Protein AF-A0A6V7H9H2-F1 (afdb_monomer)

Structure (mmCIF, N/CA/C/O backbone):
data_AF-A0A6V7H9H2-F1
#
_entry.id   AF-A0A6V7H9H2-F1
#
loop_
_atom_site.group_PDB
_atom_site.id
_atom_site.type_symbol
_atom_site.label_atom_id
_atom_site.label_alt_id
_atom_site.label_comp_id
_atom_site.label_asym_id
_atom_site.label_entity_id
_atom_site.label_seq_id
_atom_site.pdbx_PDB_ins_code
_atom_site.Cartn_x
_atom_site.Cartn_y
_atom_site.Cartn_z
_atom_site.occupancy
_atom_site.B_iso_or_equiv
_atom_site.auth_seq_id
_atom_site.auth_comp_id
_atom_site.auth_asym_id
_atom_site.auth_atom_id
_atom_site.pdbx_PDB_model_num
ATOM 1 N N . MET A 1 1 ? 30.007 5.116 -31.274 1.00 56.44 1 MET A N 1
ATOM 2 C CA . MET A 1 1 ? 29.836 5.098 -32.746 1.00 56.44 1 MET A CA 1
ATOM 3 C C . MET A 1 1 ? 28.915 3.972 -33.230 1.00 56.44 1 MET A C 1
ATOM 5 O O . MET A 1 1 ? 28.340 4.127 -34.290 1.00 56.44 1 MET A O 1
ATOM 9 N N . GLN A 1 2 ? 28.728 2.879 -32.470 1.00 61.34 2 GLN A N 1
ATOM 10 C CA . GLN A 1 2 ? 27.891 1.734 -32.870 1.00 61.34 2 GLN A CA 1
ATOM 11 C C . GLN A 1 2 ? 26.373 2.029 -32.942 1.00 61.34 2 GLN A C 1
ATOM 13 O O . GLN A 1 2 ? 25.718 1.448 -33.799 1.00 61.34 2 GLN A O 1
ATOM 18 N N . SER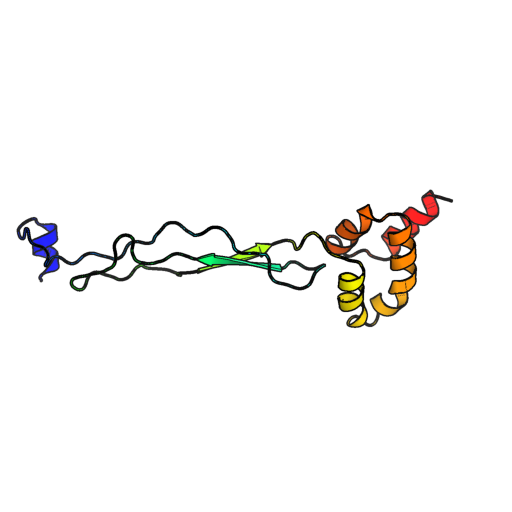 A 1 3 ? 25.823 2.921 -32.098 1.00 66.31 3 SER A N 1
ATOM 19 C CA . SER A 1 3 ? 24.371 3.205 -32.066 1.00 66.31 3 SER A CA 1
ATOM 20 C C . SER A 1 3 ? 23.871 3.888 -33.342 1.00 66.31 3 SER A C 1
ATOM 22 O O . SER A 1 3 ? 22.884 3.450 -33.913 1.00 66.31 3 SER A O 1
ATOM 24 N N . LEU A 1 4 ? 24.624 4.863 -33.869 1.00 70.75 4 LEU A N 1
ATOM 25 C CA . LEU A 1 4 ? 24.234 5.635 -35.053 1.00 70.75 4 LEU A CA 1
ATOM 26 C C . LEU A 1 4 ? 24.052 4.755 -36.305 1.00 70.75 4 LEU A C 1
ATOM 28 O O . LEU A 1 4 ? 23.182 5.016 -37.123 1.00 70.75 4 LEU A O 1
ATOM 32 N N . TYR A 1 5 ? 24.843 3.687 -36.455 1.00 78.31 5 TYR A N 1
ATOM 33 C CA . TYR A 1 5 ? 24.679 2.740 -37.567 1.00 78.31 5 TYR A CA 1
ATOM 34 C C . TYR A 1 5 ? 23.400 1.899 -37.448 1.00 78.31 5 TYR A C 1
ATOM 36 O O . TYR A 1 5 ? 22.837 1.516 -38.471 1.00 78.31 5 TYR A O 1
ATOM 44 N N . CYS A 1 6 ? 22.948 1.618 -36.223 1.00 78.12 6 CYS A N 1
ATOM 45 C CA . CYS A 1 6 ? 21.669 0.957 -35.971 1.00 78.12 6 CYS A CA 1
ATOM 46 C C . CYS A 1 6 ? 20.503 1.920 -36.235 1.00 78.12 6 CYS A C 1
ATOM 48 O O . CYS A 1 6 ? 19.567 1.549 -36.935 1.00 78.12 6 CYS A O 1
ATOM 50 N N . ASP A 1 7 ? 20.613 3.174 -35.785 1.00 80.56 7 ASP A N 1
ATOM 51 C CA . ASP A 1 7 ? 19.596 4.214 -36.008 1.00 80.56 7 ASP A CA 1
ATOM 52 C C . ASP A 1 7 ? 19.406 4.538 -37.501 1.00 80.56 7 ASP A C 1
ATOM 54 O O . ASP A 1 7 ? 18.300 4.816 -37.956 1.00 80.56 7 ASP A O 1
ATOM 58 N N . LEU A 1 8 ? 20.489 4.467 -38.284 1.00 82.31 8 LEU A N 1
ATOM 59 C CA . LEU A 1 8 ? 20.482 4.685 -39.733 1.00 82.31 8 LEU A CA 1
ATOM 60 C C . LEU A 1 8 ? 20.117 3.428 -40.548 1.00 82.31 8 LEU A C 1
ATOM 62 O O . LEU A 1 8 ? 20.163 3.474 -41.777 1.00 82.31 8 LEU A O 1
ATOM 66 N N . GLY A 1 9 ? 19.798 2.297 -39.904 1.00 75.00 9 GLY A N 1
ATOM 67 C CA . GLY A 1 9 ? 19.448 1.042 -40.590 1.00 75.00 9 GLY A CA 1
ATOM 68 C C . GLY A 1 9 ? 20.596 0.412 -41.391 1.00 75.00 9 GLY A C 1
ATOM 69 O O . GLY A 1 9 ? 20.376 -0.457 -42.233 1.00 75.00 9 GLY A O 1
ATOM 70 N N . LEU A 1 10 ? 21.836 0.841 -41.137 1.00 77.94 10 LEU A N 1
ATOM 71 C CA . LEU A 1 10 ? 23.040 0.376 -41.833 1.00 77.94 10 LEU A CA 1
ATOM 72 C C . LEU A 1 10 ? 23.576 -0.948 -41.257 1.00 77.94 10 LEU A C 1
ATOM 74 O O . LEU A 1 10 ? 24.500 -1.534 -41.820 1.00 77.94 10 LEU A O 1
ATOM 78 N N . LYS A 1 11 ? 23.005 -1.432 -40.144 1.00 74.31 11 LYS A N 1
ATOM 79 C CA . LYS A 1 11 ? 23.326 -2.715 -39.503 1.00 74.31 11 LYS A CA 1
ATOM 80 C C . LYS A 1 11 ? 22.033 -3.484 -39.188 1.00 74.31 11 LYS A C 1
ATOM 82 O O . LYS A 1 11 ? 21.197 -2.986 -38.446 1.00 74.31 11 LYS A O 1
ATOM 87 N N . HIS A 1 12 ? 21.894 -4.696 -39.732 1.00 64.69 12 HIS A N 1
ATOM 88 C CA . HIS A 1 12 ? 20.705 -5.565 -39.632 1.00 64.69 12 HIS A CA 1
ATOM 89 C C . HIS A 1 12 ? 21.016 -6.881 -38.886 1.00 64.69 12 HIS A C 1
ATOM 91 O O . HIS A 1 12 ? 20.810 -7.965 -39.421 1.00 64.69 12 HIS A O 1
ATOM 97 N N . ASP A 1 13 ? 21.571 -6.816 -37.673 1.00 66.38 13 ASP A N 1
ATOM 98 C CA . ASP A 1 13 ? 21.897 -8.027 -36.899 1.00 66.38 13 ASP A CA 1
ATOM 99 C C . ASP A 1 13 ? 21.650 -7.842 -35.390 1.00 66.38 13 ASP A C 1
ATOM 101 O O . ASP A 1 13 ? 21.576 -6.711 -34.902 1.00 66.38 13 ASP A O 1
ATOM 105 N N . ASN A 1 14 ? 21.610 -8.957 -34.650 1.00 65.81 14 ASN A N 1
ATOM 106 C CA . ASN A 1 14 ? 21.404 -9.126 -33.199 1.00 65.81 14 ASN A CA 1
ATOM 107 C C . ASN A 1 14 ? 22.427 -8.403 -32.291 1.00 65.81 14 ASN A C 1
ATOM 109 O O . ASN A 1 14 ? 22.519 -8.701 -31.105 1.00 65.81 14 ASN A O 1
ATOM 113 N N . SER A 1 15 ? 23.222 -7.474 -32.827 1.00 76.75 15 SER A N 1
ATOM 114 C CA . SER A 1 15 ? 24.280 -6.727 -32.135 1.00 76.75 15 SER A CA 1
ATOM 115 C C . SER A 1 15 ? 23.906 -5.263 -31.854 1.00 76.75 15 SER A C 1
ATOM 117 O O . SER A 1 15 ? 24.684 -4.556 -31.210 1.00 76.75 15 SER A O 1
ATOM 119 N N . CYS A 1 16 ? 22.761 -4.778 -32.343 1.00 86.56 16 CYS A N 1
ATOM 120 C CA . CYS A 1 16 ? 22.297 -3.429 -32.020 1.00 86.56 16 CYS A CA 1
ATOM 121 C C . CYS A 1 16 ? 21.858 -3.322 -30.549 1.00 86.56 16 CYS A C 1
ATOM 123 O O . CYS A 1 16 ? 21.287 -4.286 -30.027 1.00 86.56 16 CYS A O 1
ATOM 125 N N . PRO A 1 17 ? 22.138 -2.187 -29.873 1.00 89.94 17 PRO A N 1
ATOM 126 C CA . PRO A 1 17 ? 21.679 -1.950 -28.510 1.00 89.94 17 PRO A CA 1
ATOM 127 C C . PRO A 1 17 ? 20.154 -2.017 -28.459 1.00 89.94 17 PRO A C 1
ATOM 129 O O . PRO A 1 17 ? 19.475 -1.410 -29.286 1.00 89.94 17 PRO A O 1
ATOM 132 N N . ILE A 1 18 ? 19.631 -2.763 -27.490 1.00 92.00 18 ILE A N 1
ATOM 133 C CA . ILE A 1 18 ? 18.204 -2.783 -27.175 1.00 92.00 18 ILE A CA 1
ATOM 134 C C . ILE A 1 18 ? 18.066 -2.115 -25.823 1.00 92.00 18 ILE A C 1
ATOM 136 O O . ILE A 1 18 ? 18.552 -2.647 -24.824 1.00 92.00 18 ILE A O 1
ATOM 140 N N . ASP A 1 19 ? 17.431 -0.952 -25.804 1.00 94.75 19 ASP A N 1
ATOM 141 C CA . ASP A 1 19 ? 17.131 -0.254 -24.564 1.00 94.75 19 ASP A CA 1
ATOM 142 C C . ASP A 1 19 ? 16.034 -0.994 -23.795 1.00 94.75 19 ASP A C 1
ATOM 144 O O . ASP A 1 19 ? 15.081 -1.530 -24.365 1.00 94.75 19 ASP A O 1
ATOM 148 N N . GLY A 1 20 ? 16.186 -1.028 -22.477 1.00 96.94 20 GLY A N 1
ATOM 149 C CA . GLY A 1 20 ? 15.264 -1.688 -21.575 1.00 96.94 20 GLY A CA 1
ATOM 150 C C . GLY A 1 20 ? 13.911 -0.986 -21.541 1.00 96.94 20 GLY A C 1
ATOM 151 O O . GLY A 1 20 ? 13.824 0.232 -21.360 1.00 96.94 20 GLY A O 1
ATOM 152 N N . GLY A 1 21 ? 12.846 -1.775 -21.635 1.00 98.06 21 GLY A N 1
ATOM 153 C CA . GLY A 1 21 ? 11.474 -1.322 -21.464 1.00 98.06 21 GLY A CA 1
ATOM 154 C C . GLY A 1 21 ? 10.850 -1.863 -20.182 1.00 98.06 21 GLY A C 1
ATOM 155 O O . GLY A 1 21 ? 11.059 -3.011 -19.781 1.00 98.06 21 GLY A O 1
ATOM 156 N N . TRP A 1 22 ? 10.073 -1.014 -19.513 1.00 98.56 22 TRP A N 1
ATOM 157 C CA . TRP A 1 22 ? 9.306 -1.420 -18.341 1.00 98.56 22 TRP A CA 1
ATOM 158 C C . TRP A 1 22 ? 8.150 -2.344 -18.738 1.00 98.56 22 TRP A C 1
ATOM 160 O O . TRP A 1 22 ? 7.400 -2.050 -19.671 1.00 98.56 22 TRP A O 1
ATOM 170 N N . THR A 1 23 ? 7.921 -3.398 -17.960 1.00 98.50 23 THR A N 1
ATOM 171 C CA . THR A 1 23 ? 6.628 -4.089 -17.950 1.00 98.50 23 THR A CA 1
ATOM 172 C C . THR A 1 23 ? 5.526 -3.187 -17.408 1.00 98.50 23 THR A C 1
ATOM 174 O O . THR A 1 23 ? 5.765 -2.164 -16.748 1.00 98.50 23 THR A O 1
ATOM 177 N N . SER A 1 24 ? 4.280 -3.580 -17.670 1.00 98.25 24 SER A N 1
ATOM 178 C CA . SER A 1 24 ? 3.140 -3.026 -16.951 1.00 98.25 24 SER A CA 1
ATOM 179 C C . SER A 1 24 ? 3.316 -3.226 -15.448 1.00 98.25 24 SER A C 1
ATOM 181 O O . SER A 1 24 ? 3.868 -4.224 -14.986 1.00 98.25 24 SER A O 1
ATOM 183 N N . TRP A 1 25 ? 2.819 -2.270 -14.670 1.00 98.50 25 TRP A N 1
ATOM 184 C CA . TRP A 1 25 ? 2.783 -2.417 -13.223 1.00 98.50 25 TRP A CA 1
ATOM 185 C C . TRP A 1 25 ? 1.991 -3.663 -12.819 1.00 98.50 25 TRP A C 1
ATOM 187 O O . TRP A 1 25 ? 0.901 -3.907 -13.336 1.00 98.50 25 TRP A O 1
ATOM 197 N N . SER A 1 26 ? 2.502 -4.389 -11.829 1.00 98.44 26 SER A N 1
ATOM 198 C CA . SER A 1 26 ? 1.745 -5.408 -11.116 1.00 98.44 26 SER A CA 1
ATOM 199 C C . SER A 1 26 ? 0.502 -4.795 -10.469 1.00 98.44 26 SER A C 1
ATOM 201 O O . SER A 1 26 ? 0.433 -3.588 -10.195 1.00 98.44 26 SER A O 1
ATOM 203 N N . SER A 1 27 ? -0.451 -5.651 -10.110 1.00 98.06 27 SER A N 1
ATOM 204 C CA . SER A 1 27 ? -1.492 -5.277 -9.158 1.00 98.06 27 SER A CA 1
ATOM 205 C C . SER A 1 27 ? -0.869 -4.773 -7.853 1.00 98.06 27 SER A C 1
ATOM 207 O O . SER A 1 27 ? 0.249 -5.150 -7.479 1.00 98.06 27 SER A O 1
ATOM 209 N N . TRP A 1 28 ? -1.598 -3.904 -7.156 1.00 97.50 28 TRP A N 1
ATOM 210 C CA . TRP A 1 28 ? -1.224 -3.496 -5.811 1.00 97.50 28 TRP A CA 1
ATOM 211 C C . TRP A 1 28 ? -1.241 -4.699 -4.870 1.00 97.50 28 TRP A C 1
ATOM 213 O O . TRP A 1 28 ? -2.215 -5.447 -4.830 1.00 97.50 28 TRP A O 1
ATOM 223 N N . GLY A 1 29 ? -0.170 -4.858 -4.097 1.00 95.19 29 GLY A N 1
ATOM 224 C CA . GLY A 1 29 ? -0.124 -5.804 -2.993 1.00 95.19 29 GLY A CA 1
ATOM 225 C C . GLY A 1 29 ? -1.086 -5.427 -1.859 1.00 95.19 29 GLY A C 1
ATOM 226 O O . GLY A 1 29 ? -1.728 -4.369 -1.895 1.00 95.19 29 GLY A O 1
ATOM 227 N N . PRO A 1 30 ? -1.173 -6.273 -0.821 1.00 91.62 30 PRO A N 1
ATOM 228 C CA . PRO A 1 30 ? -2.027 -6.011 0.328 1.00 91.62 30 PRO A CA 1
ATOM 229 C C . PRO A 1 30 ? -1.611 -4.730 1.062 1.00 91.62 30 PRO A C 1
ATOM 231 O O . PRO A 1 30 ? -0.448 -4.312 1.040 1.00 91.62 30 PRO A O 1
ATOM 234 N N . CYS A 1 31 ? -2.580 -4.106 1.732 1.00 91.38 31 CYS A N 1
ATOM 235 C CA . CYS A 1 31 ? -2.316 -2.960 2.590 1.00 91.38 31 CYS A CA 1
ATOM 236 C C . CYS A 1 31 ? -1.559 -3.418 3.842 1.00 91.38 31 CYS A C 1
ATOM 238 O O . CYS A 1 31 ? -2.029 -4.283 4.575 1.00 91.38 31 CYS A O 1
ATOM 240 N N . SER A 1 32 ? -0.385 -2.841 4.085 1.00 88.31 32 SER A N 1
ATOM 241 C CA . SER A 1 32 ? 0.441 -3.109 5.264 1.00 88.31 32 SER A CA 1
ATOM 242 C C . SER A 1 32 ? 0.324 -1.965 6.270 1.00 88.31 32 SER A C 1
ATOM 244 O O . SER A 1 32 ? 0.328 -0.794 5.889 1.00 88.31 32 SER A O 1
ATOM 246 N N . GLY A 1 33 ? 0.221 -2.285 7.558 1.00 81.06 33 GLY A N 1
ATOM 247 C CA . GLY A 1 33 ? 0.089 -1.295 8.626 1.00 81.06 33 GLY A CA 1
ATOM 248 C C . GLY A 1 33 ? -0.642 -1.850 9.844 1.00 81.06 33 GLY A C 1
ATOM 249 O O . GLY A 1 33 ? -0.976 -3.032 9.896 1.00 81.06 33 GLY A O 1
ATOM 250 N N . LYS A 1 34 ? -0.880 -0.986 10.833 1.00 74.00 34 LYS A N 1
ATOM 251 C CA . LYS A 1 34 ? -1.728 -1.312 11.982 1.00 74.00 34 LYS A CA 1
ATOM 252 C C . LYS A 1 34 ? -3.176 -1.001 11.625 1.00 74.00 34 LYS A C 1
ATOM 254 O O . LYS A 1 34 ? -3.463 0.077 11.111 1.00 74.00 34 LYS A O 1
ATOM 259 N N . CYS A 1 35 ? -4.058 -1.946 11.914 1.00 72.25 35 CYS A N 1
ATOM 260 C CA . CYS A 1 35 ? -5.496 -1.752 11.835 1.00 72.25 35 CYS A CA 1
ATOM 261 C C . CYS A 1 35 ? -5.914 -0.464 12.575 1.00 72.25 35 CYS A C 1
ATOM 263 O O . CYS A 1 35 ? -5.365 -0.159 13.633 1.00 72.25 35 CYS A O 1
ATOM 265 N N . GLY A 1 36 ? -6.824 0.319 11.990 1.00 62.38 36 GLY A N 1
ATOM 266 C CA . GLY A 1 36 ? -7.212 1.626 12.533 1.00 62.38 36 GLY A CA 1
ATOM 267 C C . GLY A 1 36 ? -6.363 2.819 12.105 1.00 62.38 36 GLY A C 1
ATOM 268 O O . GLY A 1 36 ? -6.586 3.925 12.582 1.00 62.38 36 GLY A O 1
ATOM 269 N N . PHE A 1 37 ? -5.391 2.619 11.214 1.00 69.69 37 PHE A N 1
ATOM 270 C CA . PHE A 1 37 ? -4.613 3.699 10.612 1.00 69.69 37 PHE A CA 1
ATOM 271 C C . PHE A 1 37 ? -4.527 3.532 9.096 1.00 69.69 37 PHE A C 1
ATOM 273 O O . PHE A 1 37 ? -4.760 2.453 8.545 1.00 69.69 37 PHE A O 1
ATOM 280 N N . LYS A 1 38 ? -4.124 4.609 8.410 1.00 77.94 38 LYS A N 1
ATOM 281 C CA . LYS A 1 38 ? -3.716 4.522 7.005 1.00 77.94 38 LYS A CA 1
ATOM 282 C C . LYS A 1 38 ? -2.503 3.598 6.891 1.00 77.94 38 LYS A C 1
ATOM 284 O O . LYS A 1 38 ? -1.457 3.852 7.489 1.00 77.94 38 LYS A O 1
ATOM 289 N N . GLY A 1 39 ? -2.654 2.536 6.112 1.00 87.00 39 GLY A N 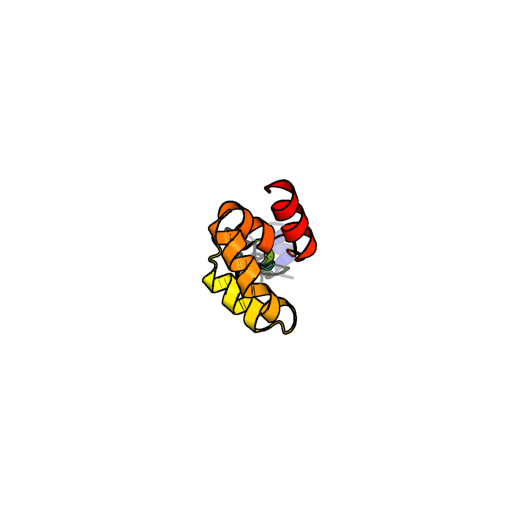1
ATOM 290 C CA . GLY A 1 39 ? -1.568 1.643 5.744 1.00 87.00 39 GLY A CA 1
ATOM 291 C C . GLY A 1 39 ? -0.862 2.101 4.471 1.00 87.00 39 GLY A C 1
ATOM 292 O O . GLY A 1 39 ? -1.147 3.161 3.902 1.00 87.00 39 GLY A O 1
ATOM 293 N N . ARG A 1 40 ? 0.071 1.272 4.005 1.00 92.56 40 ARG A N 1
ATOM 294 C CA . ARG A 1 40 ? 0.786 1.441 2.738 1.00 92.56 40 ARG A CA 1
ATOM 295 C C . ARG A 1 40 ? 0.732 0.152 1.937 1.00 92.56 40 ARG A C 1
ATOM 297 O O . ARG A 1 40 ? 0.940 -0.925 2.493 1.00 92.56 40 ARG A O 1
ATOM 304 N N . ARG A 1 41 ? 0.518 0.255 0.630 1.00 95.25 41 ARG A N 1
ATOM 305 C CA . ARG A 1 41 ? 0.611 -0.880 -0.296 1.00 95.25 41 ARG A CA 1
ATOM 306 C C . ARG A 1 41 ? 1.622 -0.600 -1.389 1.00 95.25 41 ARG A C 1
ATOM 308 O O . ARG A 1 41 ? 1.909 0.558 -1.690 1.00 95.25 41 ARG A O 1
ATOM 315 N N . ARG A 1 42 ? 2.191 -1.665 -1.949 1.00 97.50 42 ARG A N 1
ATOM 316 C CA . ARG A 1 42 ? 3.264 -1.592 -2.943 1.00 97.50 42 ARG A CA 1
ATOM 317 C C . ARG A 1 42 ? 2.870 -2.321 -4.219 1.00 97.50 42 ARG A C 1
ATOM 319 O O . ARG A 1 42 ? 2.185 -3.334 -4.151 1.00 97.50 42 ARG A O 1
ATOM 326 N N . ARG A 1 43 ? 3.331 -1.822 -5.359 1.00 98.44 43 ARG A N 1
ATOM 327 C CA . ARG A 1 43 ? 3.324 -2.541 -6.638 1.00 98.44 43 ARG A CA 1
ATOM 328 C C . ARG A 1 43 ? 4.693 -2.467 -7.296 1.00 98.44 43 ARG A C 1
ATOM 330 O O . ARG A 1 43 ? 5.504 -1.607 -6.939 1.00 98.44 43 ARG A O 1
ATOM 337 N N . HIS A 1 44 ? 4.928 -3.357 -8.247 1.00 98.50 44 HIS A N 1
ATOM 338 C CA . HIS A 1 44 ? 6.226 -3.576 -8.869 1.00 98.50 44 HIS A CA 1
ATOM 339 C C . HIS A 1 44 ? 6.133 -3.602 -10.388 1.00 98.50 44 HIS A C 1
ATOM 341 O O . HIS A 1 44 ? 5.066 -3.828 -10.944 1.00 98.50 44 HIS A O 1
ATOM 347 N N . ARG A 1 45 ? 7.260 -3.364 -11.046 1.00 98.50 45 ARG A N 1
ATOM 348 C CA . ARG A 1 45 ? 7.466 -3.598 -12.474 1.00 98.50 45 ARG A CA 1
ATOM 349 C C . ARG A 1 45 ? 8.917 -4.003 -12.702 1.00 98.50 45 ARG A C 1
ATOM 351 O O . ARG A 1 45 ? 9.785 -3.713 -11.875 1.00 98.50 45 ARG A O 1
ATOM 358 N N . THR A 1 46 ? 9.169 -4.640 -13.826 1.00 98.38 46 THR A N 1
ATOM 359 C CA . THR A 1 46 ? 10.458 -5.214 -14.216 1.00 98.38 46 THR A CA 1
ATOM 360 C C . THR A 1 46 ? 10.936 -4.592 -15.524 1.00 98.38 46 THR A C 1
ATOM 362 O O . THR A 1 46 ? 10.134 -4.124 -16.329 1.00 98.38 46 THR A O 1
ATOM 365 N N . CYS A 1 47 ? 12.253 -4.501 -15.694 1.00 98.19 47 CYS A N 1
ATOM 366 C CA . CYS A 1 47 ? 12.884 -3.924 -16.882 1.00 98.19 47 CYS A CA 1
ATOM 367 C C . CYS A 1 47 ? 13.247 -5.038 -17.873 1.00 98.19 47 CYS A C 1
ATOM 369 O O . CYS A 1 47 ? 14.419 -5.345 -18.079 1.00 98.19 47 CYS A O 1
ATOM 371 N N . ASP A 1 48 ? 12.230 -5.719 -18.384 1.00 97.50 48 ASP A N 1
ATOM 372 C CA . ASP A 1 48 ? 12.360 -6.907 -19.231 1.00 97.50 48 ASP A CA 1
ATOM 373 C C . ASP A 1 48 ? 11.380 -6.916 -20.414 1.00 97.50 48 ASP A C 1
ATOM 375 O O . ASP A 1 48 ? 11.228 -7.935 -21.085 1.00 97.50 48 ASP A O 1
ATOM 379 N N . ASN A 1 49 ? 10.770 -5.769 -20.733 1.00 96.06 49 ASN A N 1
ATOM 380 C CA . ASN A 1 49 ? 9.830 -5.633 -21.844 1.00 96.06 49 ASN A CA 1
ATOM 381 C C . ASN A 1 49 ? 10.187 -4.469 -22.795 1.00 96.06 49 ASN A C 1
ATOM 383 O O . ASN A 1 49 ? 9.453 -3.476 -22.836 1.00 96.06 49 ASN A O 1
ATOM 387 N N . PRO A 1 50 ? 11.288 -4.570 -23.569 1.00 95.19 50 PRO A N 1
ATOM 388 C CA . PRO A 1 50 ? 12.240 -5.688 -23.618 1.00 95.19 50 PRO A CA 1
ATOM 389 C C . PRO A 1 50 ? 13.346 -5.576 -22.555 1.00 95.19 50 PRO A C 1
ATOM 391 O O . PRO A 1 50 ? 13.532 -4.527 -21.940 1.00 95.19 50 PRO A O 1
ATOM 394 N N . ALA A 1 51 ? 14.090 -6.660 -22.325 1.00 96.06 51 ALA A N 1
ATOM 395 C CA . ALA A 1 51 ? 15.279 -6.618 -21.476 1.00 96.06 51 ALA A CA 1
ATOM 396 C C . ALA A 1 51 ? 16.423 -5.869 -22.184 1.00 96.06 51 ALA A C 1
ATOM 398 O O . ALA A 1 51 ? 16.642 -6.099 -23.379 1.00 96.06 51 ALA A O 1
ATOM 399 N N . PRO A 1 52 ? 17.169 -5.003 -21.472 1.00 95.38 52 PRO A N 1
ATOM 400 C CA . PRO A 1 52 ? 18.284 -4.290 -22.069 1.00 95.38 52 PRO A CA 1
ATOM 401 C C . PRO A 1 52 ? 19.375 -5.272 -22.506 1.00 95.38 52 PRO A C 1
ATOM 403 O O . PRO A 1 52 ? 19.748 -6.181 -21.761 1.00 95.38 52 PRO A O 1
ATOM 406 N N . SER A 1 53 ? 19.904 -5.093 -23.712 1.00 93.31 53 SER A N 1
ATOM 407 C CA . SER A 1 53 ? 20.974 -5.939 -24.255 1.00 93.31 53 SER A CA 1
ATOM 408 C C . SER A 1 53 ? 21.897 -5.146 -25.176 1.00 93.31 53 SER A C 1
ATOM 410 O O . SER A 1 53 ? 21.581 -4.023 -25.568 1.00 93.31 53 SER A O 1
ATOM 412 N N . ASN A 1 54 ? 23.068 -5.710 -25.496 1.00 91.25 54 ASN A N 1
ATOM 413 C CA . ASN A 1 54 ? 24.065 -5.091 -26.381 1.00 91.25 54 ASN A CA 1
ATOM 414 C C . ASN A 1 54 ? 24.442 -3.650 -25.980 1.00 91.25 54 ASN A C 1
ATOM 416 O O . ASN A 1 54 ? 24.551 -2.769 -26.830 1.00 91.25 54 ASN A O 1
ATOM 420 N N . ASN A 1 55 ? 24.638 -3.410 -24.679 1.00 89.75 55 ASN A N 1
ATOM 421 C CA . ASN A 1 55 ? 24.886 -2.086 -24.092 1.00 89.75 55 ASN A CA 1
ATOM 422 C C . ASN A 1 55 ? 23.751 -1.061 -24.296 1.00 89.75 55 ASN A C 1
ATOM 424 O O . ASN A 1 55 ? 24.004 0.142 -24.233 1.00 89.75 55 ASN A O 1
ATOM 428 N N . GLY A 1 56 ? 22.516 -1.515 -24.524 1.00 91.94 56 GLY A N 1
ATOM 429 C CA . GLY A 1 56 ? 21.336 -0.658 -24.450 1.00 91.94 56 GLY A CA 1
ATOM 430 C C . GLY A 1 56 ? 21.105 -0.108 -23.041 1.00 91.94 56 GLY A C 1
ATOM 431 O O . GLY A 1 56 ? 21.561 -0.668 -22.039 1.00 91.94 56 GLY A O 1
ATOM 432 N N . ALA A 1 57 ? 20.419 1.025 -22.968 1.00 94.94 57 ALA A N 1
ATOM 433 C CA . ALA A 1 57 ? 20.159 1.738 -21.730 1.00 94.94 57 ALA A CA 1
ATOM 434 C C . ALA A 1 57 ? 19.228 0.945 -20.803 1.00 94.94 57 ALA A C 1
ATOM 436 O O . ALA A 1 57 ? 18.242 0.353 -21.234 1.00 94.94 57 ALA A O 1
ATOM 437 N N . SER A 1 58 ? 19.498 0.976 -19.498 1.00 96.75 58 SER A N 1
ATOM 438 C CA . SER A 1 58 ? 18.560 0.462 -18.495 1.00 96.75 58 SER A CA 1
ATOM 439 C C . SER A 1 58 ? 17.315 1.344 -18.396 1.00 96.75 58 SER A C 1
ATOM 441 O O . SER A 1 58 ? 17.369 2.553 -18.627 1.00 96.75 58 SER A O 1
ATOM 443 N N . CYS A 1 59 ? 16.199 0.758 -17.960 1.00 97.94 59 CYS A N 1
ATOM 444 C CA . CYS A 1 59 ? 14.964 1.504 -17.761 1.00 97.94 59 CYS A CA 1
ATOM 445 C C . CYS A 1 59 ? 15.137 2.643 -16.747 1.00 97.94 59 CYS A C 1
ATOM 447 O O . CYS A 1 59 ? 15.650 2.451 -15.642 1.00 97.94 59 CYS A O 1
ATOM 449 N N . ILE A 1 60 ? 14.627 3.824 -17.094 1.00 97.25 60 ILE A N 1
ATOM 450 C CA . ILE A 1 60 ? 14.698 5.010 -16.238 1.00 97.25 60 ILE A CA 1
ATOM 451 C C . ILE A 1 60 ? 13.502 5.037 -15.275 1.00 97.25 60 ILE A C 1
ATOM 453 O O . ILE A 1 60 ? 12.347 4.829 -15.664 1.00 97.25 60 ILE A O 1
ATOM 457 N N . GLY A 1 61 ? 13.776 5.321 -14.001 1.00 97.44 61 GLY A N 1
ATOM 458 C CA . GLY A 1 61 ? 12.776 5.466 -12.943 1.00 97.44 61 GLY A CA 1
ATOM 459 C C . GLY A 1 61 ? 12.695 4.268 -11.988 1.00 97.44 61 GLY A C 1
ATOM 460 O O . GLY A 1 61 ? 13.499 3.342 -12.064 1.00 97.44 61 GLY A O 1
ATOM 461 N N . PRO A 1 62 ? 11.742 4.276 -11.042 1.00 97.94 62 PRO A N 1
ATOM 462 C CA . PRO A 1 62 ? 11.686 3.260 -9.997 1.00 97.94 62 PRO A CA 1
ATOM 463 C C . PRO A 1 62 ? 11.044 1.953 -10.487 1.00 97.94 62 PRO A C 1
ATOM 465 O O . PRO A 1 62 ? 10.096 1.971 -11.278 1.00 97.94 62 PRO A O 1
ATOM 468 N N . SER A 1 63 ? 11.512 0.824 -9.948 1.00 98.00 63 SER A N 1
ATOM 469 C CA . SER A 1 63 ? 10.931 -0.519 -10.140 1.00 98.00 63 SER A CA 1
ATOM 470 C C . SER A 1 63 ? 9.766 -0.822 -9.189 1.00 98.00 63 SER A C 1
ATOM 472 O O . SER A 1 63 ? 9.116 -1.863 -9.285 1.00 98.00 63 SER A O 1
ATOM 474 N N . TYR A 1 64 ? 9.478 0.081 -8.250 1.00 97.75 64 TYR A N 1
ATOM 475 C CA . TYR A 1 64 ? 8.373 -0.055 -7.311 1.00 97.75 64 TYR A CA 1
ATOM 476 C C . TYR A 1 64 ? 7.674 1.277 -7.057 1.00 97.75 64 TYR A C 1
ATOM 478 O O . TYR A 1 64 ? 8.259 2.351 -7.192 1.00 97.75 64 TYR A O 1
ATOM 486 N N . GLN A 1 65 ? 6.415 1.193 -6.643 1.00 98.25 65 GLN A N 1
ATOM 487 C CA . GLN A 1 65 ? 5.625 2.330 -6.184 1.00 98.25 65 GLN A CA 1
ATOM 488 C C . GLN A 1 65 ? 4.941 1.994 -4.871 1.00 98.25 65 GLN A C 1
ATOM 490 O O . GLN A 1 65 ? 4.619 0.834 -4.617 1.00 98.25 65 GLN A O 1
ATOM 495 N N . ILE A 1 66 ? 4.727 3.012 -4.040 1.00 97.31 66 ILE A N 1
ATOM 496 C CA . ILE A 1 66 ? 4.026 2.888 -2.765 1.00 97.31 66 ILE A CA 1
ATOM 497 C C . ILE A 1 66 ? 2.936 3.947 -2.701 1.00 97.31 66 ILE A C 1
ATOM 499 O O . ILE A 1 66 ? 3.197 5.106 -3.013 1.00 97.31 66 ILE A O 1
ATOM 503 N N . GLU A 1 67 ? 1.760 3.565 -2.221 1.00 95.38 67 GLU A N 1
ATOM 504 C CA . GLU A 1 67 ? 0.668 4.494 -1.942 1.00 95.38 67 GLU A CA 1
ATOM 505 C C . GLU A 1 67 ? 0.007 4.205 -0.593 1.00 95.38 67 GLU A C 1
ATOM 507 O O . GLU A 1 67 ? 0.177 3.125 -0.015 1.00 95.38 67 GLU A O 1
ATOM 512 N N . SER A 1 68 ? -0.730 5.191 -0.084 1.00 91.50 68 SER A N 1
ATOM 513 C CA . SER A 1 68 ? -1.573 5.027 1.097 1.00 91.50 68 SER A CA 1
A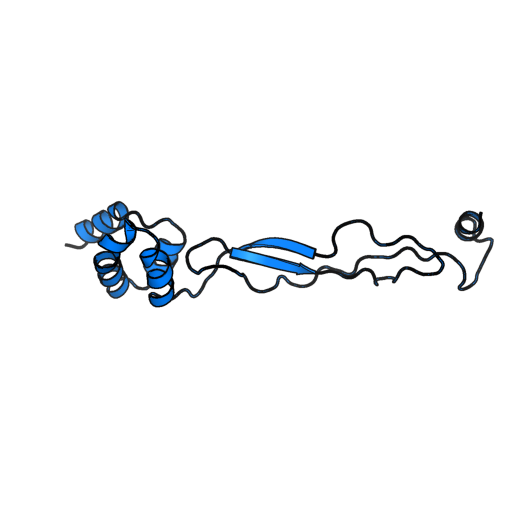TOM 514 C C . SER A 1 68 ? -2.797 4.174 0.781 1.00 91.50 68 SER A C 1
ATOM 516 O O . SER A 1 68 ? -3.369 4.261 -0.301 1.00 91.50 68 SER A O 1
ATOM 518 N N . CYS A 1 69 ? -3.228 3.383 1.755 1.00 89.25 69 CYS A N 1
ATOM 519 C CA . CYS A 1 69 ? -4.425 2.556 1.659 1.00 89.25 69 CYS A CA 1
ATOM 520 C C . CYS A 1 69 ? -5.145 2.480 3.008 1.00 89.25 69 CYS A C 1
ATOM 522 O O . CYS A 1 69 ? -4.581 2.822 4.050 1.00 89.25 69 CYS A O 1
ATOM 524 N N . GLN A 1 70 ? -6.402 2.047 2.981 1.00 81.62 70 GLN A N 1
ATOM 525 C CA . GLN A 1 70 ? -7.184 1.764 4.181 1.00 81.62 70 GLN A CA 1
ATOM 526 C C . GLN A 1 70 ? -7.081 0.274 4.510 1.00 81.62 70 GLN A C 1
ATOM 528 O O . GLN A 1 70 ? -7.141 -0.567 3.613 1.00 81.62 70 GLN A O 1
ATOM 533 N N . ILE A 1 71 ? -6.902 -0.038 5.793 1.00 81.19 71 ILE A N 1
ATOM 534 C CA . ILE A 1 71 ? -6.961 -1.410 6.299 1.00 81.19 71 ILE A CA 1
ATOM 535 C C . ILE A 1 71 ? -8.409 -1.665 6.718 1.00 81.19 71 ILE A C 1
ATOM 537 O O . ILE A 1 71 ? -8.909 -1.000 7.621 1.00 81.19 71 ILE A O 1
ATOM 541 N N . THR A 1 72 ? -9.072 -2.591 6.031 1.00 75.75 72 THR A N 1
ATOM 542 C CA . THR A 1 72 ? -10.466 -3.003 6.267 1.00 75.75 72 THR A CA 1
ATOM 543 C C . THR A 1 72 ? -10.522 -4.332 7.022 1.00 75.75 72 THR A C 1
ATOM 545 O O . THR A 1 72 ? -9.526 -5.057 7.042 1.00 75.75 72 THR A O 1
ATOM 548 N N . GLY A 1 73 ? -11.676 -4.698 7.594 1.00 76.69 73 GLY A N 1
ATOM 549 C CA . GLY A 1 73 ? -11.833 -5.995 8.274 1.00 76.69 73 GLY A CA 1
ATOM 550 C C . GLY A 1 73 ? -11.140 -6.057 9.638 1.00 76.69 73 GLY A C 1
ATOM 551 O O . GLY A 1 73 ? -10.649 -7.098 10.066 1.00 76.69 73 GLY A O 1
ATOM 552 N N . CYS A 1 74 ? -11.064 -4.910 10.296 1.00 77.06 74 CYS A N 1
ATOM 553 C CA . CYS A 1 74 ? -10.449 -4.717 11.596 1.00 77.06 74 CYS A CA 1
ATOM 554 C C . CYS A 1 74 ? -11.288 -5.297 12.744 1.00 77.06 74 CYS A C 1
ATOM 556 O O . CYS A 1 74 ? -12.497 -5.077 12.793 1.00 77.06 74 CYS A O 1
ATOM 558 N N . THR A 1 75 ? -10.653 -5.966 13.714 1.00 77.44 75 THR A N 1
ATOM 559 C CA . THR A 1 75 ? -11.348 -6.492 14.905 1.00 77.44 75 THR A CA 1
ATOM 560 C C . THR A 1 75 ? -11.196 -5.587 16.132 1.00 77.44 75 THR A C 1
ATOM 562 O O . THR A 1 75 ? -10.282 -4.763 16.217 1.00 77.44 75 THR A O 1
ATOM 565 N N . MET A 1 76 ? -12.049 -5.781 17.145 1.00 73.56 76 MET A N 1
ATOM 566 C CA . MET A 1 76 ? -11.895 -5.116 18.451 1.00 73.56 76 MET A CA 1
ATOM 567 C C . MET A 1 76 ? -10.558 -5.435 19.122 1.00 73.56 76 MET A C 1
ATOM 569 O O . MET A 1 76 ? -9.964 -4.571 19.758 1.00 73.56 76 MET A O 1
ATOM 573 N N . THR A 1 77 ? -10.034 -6.645 18.944 1.00 79.56 77 THR A N 1
ATOM 574 C CA . THR A 1 77 ? -8.725 -7.016 19.492 1.00 79.56 77 THR A CA 1
ATOM 57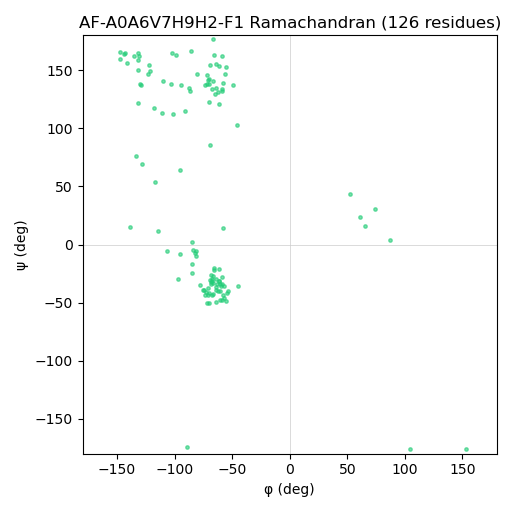5 C C . THR A 1 77 ? -7.597 -6.223 18.828 1.00 79.56 77 THR A C 1
ATOM 577 O O . THR A 1 77 ? -6.606 -5.878 19.474 1.00 79.56 77 THR A O 1
ATOM 580 N N . ASP A 1 78 ? -7.742 -5.884 17.546 1.00 78.62 78 ASP A N 1
ATOM 581 C CA . ASP A 1 78 ? -6.793 -5.013 16.856 1.00 78.62 78 ASP A CA 1
ATOM 582 C C . ASP A 1 78 ? -6.899 -3.560 17.342 1.00 78.62 78 ASP A C 1
ATOM 584 O O . ASP A 1 78 ? -5.870 -2.908 17.539 1.00 78.62 78 ASP A O 1
ATOM 588 N N . TYR A 1 79 ? -8.118 -3.084 17.634 1.00 73.31 79 TYR A N 1
ATOM 589 C CA . TYR A 1 79 ? -8.351 -1.785 18.281 1.00 73.31 79 TYR A CA 1
ATOM 590 C C . TYR A 1 79 ? -7.673 -1.695 19.653 1.00 73.31 79 TYR A C 1
ATOM 592 O O . TYR A 1 79 ? -6.961 -0.734 19.941 1.00 73.31 79 TYR A O 1
ATOM 600 N N . GLU A 1 80 ? -7.846 -2.712 20.497 1.00 77.56 80 GLU A N 1
ATOM 601 C CA . GLU A 1 80 ? -7.272 -2.761 21.845 1.00 77.56 80 GLU A CA 1
ATOM 602 C C . GLU A 1 80 ? -5.745 -2.644 21.818 1.00 77.56 80 GLU A C 1
ATOM 604 O O . GLU A 1 80 ? -5.160 -1.878 22.587 1.00 77.56 80 GLU A O 1
ATOM 609 N N . LYS A 1 81 ? -5.082 -3.353 20.893 1.00 79.56 81 LYS A N 1
ATOM 610 C CA . LYS A 1 81 ? -3.624 -3.264 20.706 1.00 79.56 81 LYS A CA 1
ATOM 611 C C . LYS A 1 81 ? -3.172 -1.848 20.356 1.00 79.56 81 LYS A C 1
ATOM 613 O O . LYS A 1 81 ? -2.093 -1.436 20.775 1.00 79.56 81 LYS A O 1
ATOM 618 N N . VAL A 1 82 ? -3.974 -1.112 19.590 1.00 73.50 82 VAL A N 1
ATOM 619 C CA . VAL A 1 82 ? -3.696 0.282 19.227 1.00 73.50 82 VAL A CA 1
ATOM 620 C C . VAL A 1 82 ? -3.884 1.209 20.424 1.00 73.50 82 VAL A C 1
ATOM 622 O O . VAL A 1 82 ? -2.996 2.000 20.742 1.00 73.50 82 VAL A O 1
ATOM 625 N N . VAL A 1 83 ? -5.023 1.099 21.104 1.00 74.31 83 VAL A N 1
ATOM 626 C CA . VAL A 1 83 ? -5.417 2.002 22.191 1.00 74.31 83 VAL A CA 1
ATOM 627 C C . VAL A 1 83 ? -4.544 1.841 23.430 1.00 74.31 83 VAL A C 1
ATOM 629 O O . VAL A 1 83 ? -4.227 2.833 24.082 1.00 74.31 83 VAL A O 1
ATOM 632 N N . ASN A 1 84 ? -4.078 0.627 23.726 1.00 76.12 84 ASN A N 1
ATOM 633 C CA . ASN A 1 84 ? -3.228 0.363 24.888 1.00 76.12 84 ASN A CA 1
ATOM 634 C C . ASN A 1 84 ? -1.885 1.113 24.866 1.00 76.12 84 ASN A C 1
ATOM 636 O O . ASN A 1 84 ? -1.282 1.301 25.922 1.00 76.12 84 ASN A O 1
ATOM 640 N N . VAL A 1 85 ? -1.428 1.559 23.691 1.00 76.94 85 VAL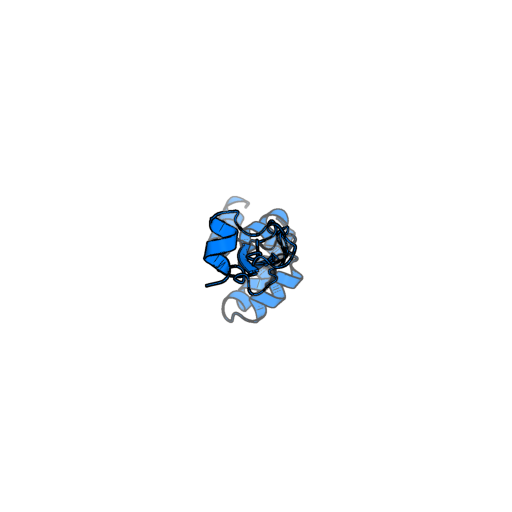 A N 1
ATOM 641 C CA . VAL A 1 85 ? -0.199 2.356 23.536 1.00 76.94 85 VAL A CA 1
ATOM 642 C C . VAL A 1 85 ? -0.461 3.855 23.759 1.00 76.94 85 VAL A C 1
ATOM 644 O O . VAL A 1 85 ? 0.477 4.607 24.006 1.00 76.94 85 VAL A O 1
ATOM 647 N N . HIS A 1 86 ? -1.720 4.305 23.710 1.00 74.56 86 HIS A N 1
ATOM 648 C CA . HIS A 1 86 ? -2.092 5.711 23.855 1.00 74.56 86 HIS A CA 1
ATOM 649 C C . HIS A 1 86 ? -2.627 6.002 25.275 1.00 74.56 86 HIS A C 1
ATOM 651 O O . HIS A 1 86 ? -3.734 5.564 25.602 1.00 74.56 86 HIS A O 1
ATOM 657 N N . PRO A 1 87 ? -1.919 6.791 26.113 1.00 71.12 87 PRO A N 1
ATOM 658 C CA . PRO A 1 87 ? -2.280 7.012 27.520 1.00 71.12 87 PRO A CA 1
ATOM 659 C C . PRO A 1 87 ? -3.719 7.505 27.731 1.00 71.12 87 PRO A C 1
ATOM 661 O O . PRO A 1 87 ? -4.416 6.999 28.603 1.00 71.12 87 PRO A O 1
ATOM 664 N N . THR A 1 88 ? -4.181 8.437 26.891 1.00 68.62 88 THR A N 1
ATOM 665 C CA . THR A 1 88 ? -5.531 9.022 26.972 1.00 68.62 88 THR A CA 1
ATOM 666 C C . THR A 1 88 ? -6.632 8.034 26.575 1.00 68.62 88 THR A C 1
ATOM 668 O O . THR A 1 88 ? -7.567 7.814 27.336 1.00 68.62 88 THR A O 1
ATOM 671 N N . ARG A 1 89 ? -6.498 7.363 25.420 1.00 68.12 89 ARG A N 1
ATOM 672 C CA . ARG A 1 89 ? -7.529 6.445 24.902 1.00 68.12 89 ARG A CA 1
ATOM 673 C C . ARG A 1 89 ? -7.673 5.181 25.746 1.00 68.12 89 ARG A C 1
ATOM 675 O O . ARG A 1 89 ? -8.747 4.590 25.787 1.00 68.12 89 ARG A O 1
ATOM 682 N N . LYS A 1 90 ? -6.613 4.766 26.451 1.00 74.19 90 LYS A N 1
ATOM 683 C CA . LYS A 1 90 ? -6.654 3.606 27.352 1.00 74.19 90 LYS A CA 1
ATOM 684 C C . LYS A 1 90 ? -7.732 3.742 28.435 1.00 74.19 90 LYS A C 1
ATOM 686 O O . LYS A 1 90 ? -8.350 2.740 28.786 1.00 74.19 90 LYS A O 1
ATOM 691 N N . GLY A 1 91 ? -7.970 4.955 28.941 1.00 73.69 91 GLY A N 1
ATOM 692 C CA . GLY A 1 91 ? -9.008 5.217 29.946 1.00 73.69 91 GLY A CA 1
ATOM 693 C C . GLY A 1 91 ? -10.435 5.035 29.416 1.00 73.69 91 GLY A C 1
ATOM 694 O O . GLY A 1 91 ? -11.319 4.620 30.160 1.00 73.69 91 GLY A O 1
ATOM 695 N N . GLU A 1 92 ? -10.639 5.268 28.120 1.00 76.19 92 GLU A N 1
ATOM 696 C CA . GLU A 1 92 ? -11.952 5.264 27.459 1.00 76.19 92 GLU A CA 1
ATOM 697 C C . GLU A 1 92 ? -12.293 3.913 26.807 1.00 76.19 92 GLU A C 1
ATOM 699 O O . GLU A 1 92 ? -13.431 3.686 26.393 1.00 76.19 92 GLU A O 1
ATOM 704 N N . LEU A 1 93 ? -11.333 2.979 26.757 1.00 78.12 93 LEU A N 1
ATOM 705 C CA . LEU A 1 93 ? -11.460 1.699 26.054 1.00 78.12 93 LEU A CA 1
ATOM 706 C C . LEU A 1 93 ? -12.706 0.902 26.468 1.00 78.12 93 LEU A C 1
ATOM 708 O O . LEU A 1 93 ? -13.378 0.338 25.609 1.00 78.12 93 LEU A O 1
ATOM 712 N N . LYS A 1 94 ? -13.046 0.889 27.763 1.00 80.06 94 LYS A N 1
ATOM 713 C CA . LYS A 1 94 ? -14.232 0.179 28.273 1.00 80.06 94 LYS A CA 1
ATOM 714 C C . LYS A 1 94 ? -15.539 0.751 27.720 1.00 80.06 94 LYS A C 1
ATOM 716 O O . LYS A 1 94 ? -16.440 -0.010 27.391 1.00 80.06 94 LYS A O 1
ATOM 721 N N . ILE A 1 95 ? -15.640 2.075 27.595 1.00 79.12 95 ILE A N 1
ATOM 722 C CA . ILE A 1 95 ? -16.854 2.735 27.095 1.00 79.12 95 ILE A CA 1
ATOM 723 C C . ILE A 1 95 ? -17.004 2.467 25.597 1.00 79.12 95 ILE A C 1
ATOM 725 O O . ILE A 1 95 ? -18.081 2.094 25.135 1.00 79.12 95 ILE A O 1
ATOM 729 N N . VAL A 1 96 ? -15.899 2.561 24.854 1.00 76.50 96 VAL A N 1
ATOM 730 C CA . VAL A 1 96 ? -15.867 2.243 23.421 1.00 76.50 96 VAL A CA 1
ATOM 731 C C . VAL A 1 96 ? -16.206 0.768 23.167 1.00 76.50 96 VAL A C 1
ATOM 733 O O . VAL A 1 96 ? -16.961 0.462 22.248 1.00 76.50 96 VAL A O 1
ATOM 736 N N . GLN A 1 97 ? -15.711 -0.155 23.999 1.00 79.31 97 GLN A N 1
ATOM 737 C CA . GLN A 1 97 ? -16.065 -1.578 23.924 1.00 79.31 97 GLN A CA 1
ATOM 738 C C . GLN A 1 97 ? -17.569 -1.810 24.123 1.00 79.31 97 GLN A C 1
ATOM 740 O O . GLN A 1 97 ? -18.179 -2.525 23.331 1.00 79.31 97 GLN A O 1
ATOM 745 N N . GLU A 1 98 ? -18.182 -1.207 25.145 1.00 81.69 98 GLU A N 1
ATOM 746 C CA . GLU A 1 98 ? -19.629 -1.326 25.383 1.00 81.69 98 GLU A CA 1
ATOM 747 C C . GLU A 1 98 ? -20.458 -0.707 24.251 1.00 81.69 98 GLU A C 1
ATOM 749 O O . GLU A 1 98 ? -21.481 -1.260 23.846 1.00 81.69 98 GLU A O 1
ATOM 754 N N . PHE A 1 99 ? -19.992 0.401 23.679 1.00 78.62 99 PHE A N 1
ATOM 755 C CA . PHE A 1 99 ? -20.623 1.011 22.516 1.00 78.62 99 PHE A CA 1
ATOM 756 C C . PHE A 1 99 ? -20.560 0.101 21.280 1.00 78.62 99 PHE A C 1
ATOM 758 O O . PHE A 1 99 ? -21.588 -0.171 20.661 1.00 78.62 99 PHE A O 1
ATOM 765 N N . HIS A 1 100 ? -19.386 -0.442 20.949 1.00 77.44 100 HIS A N 1
ATOM 766 C CA . HIS A 1 100 ? -19.225 -1.337 19.799 1.00 77.44 100 HIS A CA 1
ATOM 767 C C . HIS A 1 100 ? -19.963 -2.670 19.962 1.00 77.44 100 HIS A C 1
ATOM 769 O O . HIS A 1 100 ? -20.383 -3.246 18.961 1.00 77.44 100 HIS A O 1
ATOM 775 N N . LYS A 1 101 ? -20.189 -3.147 21.196 1.00 83.00 101 LYS A N 1
ATOM 776 C CA . LYS A 1 101 ? -21.098 -4.283 21.440 1.00 83.00 101 LYS A CA 1
ATOM 777 C C . LYS A 1 101 ? -22.525 -3.975 20.986 1.00 83.00 101 LYS A C 1
ATOM 779 O O . LYS A 1 101 ? -23.182 -4.851 20.434 1.00 83.00 101 LYS A O 1
ATOM 784 N N . LYS A 1 102 ? -23.003 -2.747 21.219 1.00 84.94 102 LYS A N 1
ATOM 785 C CA . LYS A 1 102 ? -24.348 -2.306 20.818 1.00 84.94 102 LYS A CA 1
ATOM 786 C C . LYS A 1 102 ? -24.436 -1.976 19.327 1.00 84.94 102 LYS A C 1
ATOM 788 O O . LYS A 1 102 ? -25.471 -2.227 18.719 1.00 84.94 102 LYS A O 1
ATOM 793 N N . LEU A 1 103 ? -23.370 -1.426 18.741 1.00 79.81 103 LEU A N 1
ATOM 794 C CA . LEU A 1 103 ? -23.331 -0.979 17.344 1.00 79.81 103 LEU A CA 1
ATOM 795 C C . LEU A 1 103 ? -22.057 -1.467 16.623 1.00 79.81 103 LEU A C 1
ATOM 797 O O . LEU A 1 103 ? -21.148 -0.672 16.367 1.00 79.81 103 LEU A O 1
ATOM 801 N N . PRO A 1 104 ? -21.986 -2.756 16.231 1.00 76.06 104 PRO A N 1
ATOM 802 C CA . PRO A 1 104 ? -20.782 -3.339 15.629 1.00 76.06 104 PRO A CA 1
ATOM 803 C C . PRO A 1 104 ? -20.366 -2.677 14.312 1.00 76.06 104 PRO A C 1
ATOM 805 O O . PRO A 1 104 ? -19.181 -2.586 14.021 1.00 76.06 104 PRO A O 1
ATOM 808 N N . ALA A 1 105 ? -21.323 -2.166 13.532 1.00 73.25 105 ALA A N 1
ATOM 809 C CA . ALA A 1 105 ? -21.053 -1.501 12.255 1.00 73.25 105 ALA A CA 1
ATOM 810 C C . ALA A 1 105 ? -20.263 -0.185 12.401 1.00 73.25 105 ALA A C 1
ATOM 812 O O . ALA A 1 105 ? -19.616 0.253 11.453 1.00 73.25 105 ALA A O 1
ATOM 813 N N . LEU A 1 106 ? -20.291 0.447 13.581 1.00 72.00 106 LEU A N 1
ATOM 814 C CA . LEU A 1 106 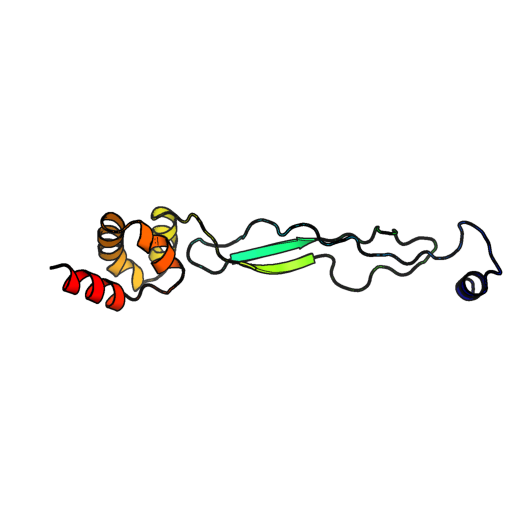? -19.580 1.705 13.825 1.00 72.00 106 LEU A CA 1
ATOM 815 C C . LEU A 1 106 ? -18.097 1.506 14.147 1.00 72.00 106 LEU A C 1
ATOM 817 O O . LEU A 1 106 ? -17.346 2.481 14.124 1.00 72.00 106 LEU A O 1
ATOM 821 N N . ILE A 1 107 ? -17.654 0.264 14.375 1.00 72.88 107 ILE A N 1
ATOM 822 C CA . ILE A 1 107 ? -16.249 -0.035 14.658 1.00 72.88 107 ILE A CA 1
ATOM 823 C C . ILE A 1 107 ? -15.339 0.458 13.527 1.00 72.88 107 ILE A C 1
ATOM 825 O O . ILE A 1 107 ? -14.353 1.148 13.778 1.00 72.88 107 ILE A O 1
ATOM 829 N N . GLU A 1 108 ? -15.711 0.187 12.271 1.00 66.25 108 GLU A N 1
ATOM 830 C CA . GLU A 1 108 ? -14.932 0.584 11.097 1.00 66.25 108 GLU A CA 1
ATOM 831 C C . GLU A 1 108 ? -14.918 2.106 10.916 1.00 66.25 108 GLU A C 1
ATOM 833 O O . GLU A 1 108 ? -13.914 2.669 10.485 1.00 66.25 108 GLU A O 1
ATOM 838 N N . LEU A 1 109 ? -15.985 2.798 11.322 1.00 66.50 109 LEU A N 1
ATOM 839 C CA . LEU A 1 109 ? -16.063 4.258 11.284 1.00 66.50 109 LEU A CA 1
ATOM 840 C C . LEU A 1 109 ? -15.192 4.906 12.367 1.00 66.50 109 LEU A C 1
ATOM 842 O O . LEU A 1 109 ? -14.472 5.854 12.062 1.00 66.50 109 LEU A O 1
ATOM 846 N N . CYS A 1 110 ? -15.173 4.356 13.585 1.00 63.69 110 CYS A N 1
ATOM 847 C CA . CYS A 1 110 ? -14.304 4.818 14.675 1.00 63.69 110 CYS A CA 1
ATOM 848 C C . CYS A 1 110 ? -12.802 4.612 14.403 1.00 63.69 110 CYS A C 1
ATOM 850 O O . CYS A 1 110 ? -11.956 5.244 15.038 1.00 63.69 110 CYS A O 1
ATOM 852 N N . PHE A 1 111 ? -12.463 3.713 13.478 1.00 62.59 111 PHE A N 1
ATOM 853 C CA . PHE A 1 111 ? -11.102 3.484 12.994 1.00 62.59 111 PHE A CA 1
ATOM 854 C C . PHE A 1 111 ? -10.680 4.441 11.870 1.00 62.59 111 PHE A C 1
ATOM 856 O O . PHE A 1 111 ? -9.487 4.652 11.658 1.00 62.59 111 PHE A O 1
ATOM 863 N N . LEU A 1 112 ? -11.639 4.986 11.119 1.00 58.00 112 LEU A N 1
ATOM 864 C CA . LEU A 1 112 ? -11.393 5.866 9.971 1.00 58.00 112 LEU A CA 1
ATOM 865 C C . LEU A 1 112 ? -11.485 7.348 10.325 1.00 58.00 112 LEU A C 1
ATOM 867 O O . LEU A 1 112 ? -10.815 8.183 9.715 1.00 58.00 112 LEU A O 1
ATOM 871 N N . VAL A 1 113 ? -12.316 7.656 11.308 1.00 53.56 113 VAL A N 1
ATOM 872 C CA . VAL A 1 113 ? -12.532 8.973 11.882 1.00 53.56 113 VAL A CA 1
ATOM 873 C C . VAL A 1 113 ? -12.110 8.801 13.324 1.00 53.56 113 VAL A C 1
ATOM 875 O O . VAL A 1 113 ? -12.688 7.949 13.987 1.00 53.56 113 VAL A O 1
ATOM 878 N N . ASP A 1 114 ? -11.083 9.511 13.799 1.00 58.72 114 ASP A N 1
ATOM 879 C CA . ASP A 1 114 ? -10.703 9.478 15.215 1.00 58.72 114 ASP A CA 1
ATOM 880 C C . ASP A 1 114 ? -11.973 9.611 16.061 1.00 58.72 114 ASP A C 1
ATOM 882 O O . ASP A 1 114 ? -12.543 10.700 16.131 1.00 58.72 114 ASP A O 1
ATOM 886 N N . CYS A 1 115 ? -12.458 8.494 16.618 1.00 61.28 115 CYS A N 1
ATOM 887 C CA . CYS A 1 115 ? -13.707 8.462 17.364 1.00 61.28 115 CYS A CA 1
ATOM 888 C C . CYS A 1 115 ? -13.458 9.228 18.653 1.00 61.28 115 CYS A C 1
ATOM 890 O O . CYS A 1 115 ? -13.020 8.670 19.659 1.00 61.28 115 CYS A O 1
ATOM 892 N N . THR A 1 116 ? -13.629 10.543 18.591 1.00 60.94 116 THR A N 1
ATOM 893 C CA . THR A 1 116 ? -13.574 11.382 19.767 1.00 60.94 116 THR A CA 1
ATOM 894 C C . THR A 1 116 ? -14.749 10.963 20.627 1.00 60.94 116 THR A C 1
ATOM 896 O O . THR A 1 116 ? -15.880 10.842 20.153 1.00 60.94 116 THR A O 1
ATOM 899 N N . PHE A 1 117 ? -14.462 10.693 21.893 1.00 62.31 117 PHE A N 1
ATOM 900 C CA . PHE A 1 117 ? -15.437 10.286 22.895 1.00 62.31 117 PHE A CA 1
ATOM 901 C C . PHE A 1 117 ? -16.722 11.141 22.855 1.00 62.31 117 PHE A C 1
ATOM 903 O O . PHE A 1 117 ? -17.827 10.612 22.920 1.00 62.31 117 PHE A O 1
ATOM 910 N N . SER A 1 118 ? -16.582 12.436 22.560 1.00 61.53 118 SER A N 1
ATOM 911 C CA . SER A 1 118 ? -17.675 13.401 22.385 1.00 61.53 118 SER A CA 1
ATOM 912 C C . SER A 1 118 ? -18.688 13.059 21.279 1.00 61.53 118 SER A C 1
ATOM 914 O O . SER A 1 118 ? -19.840 13.480 21.349 1.00 61.53 118 SER A O 1
ATOM 916 N N . ILE A 1 119 ? -18.286 12.337 20.226 1.00 64.94 119 ILE A N 1
ATOM 917 C CA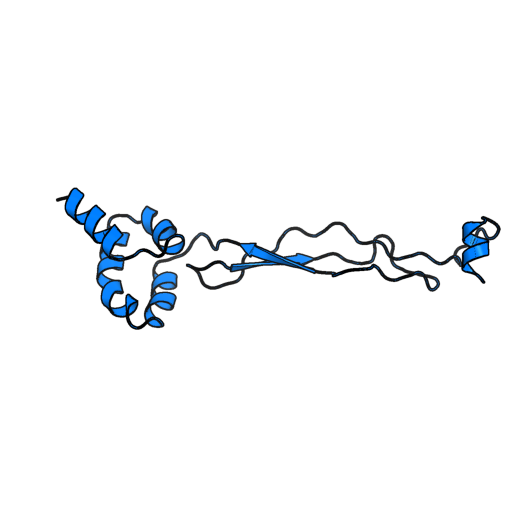 . ILE A 1 119 ? -19.207 11.864 19.179 1.00 64.94 119 ILE A CA 1
ATOM 918 C C . ILE A 1 119 ? -20.031 10.685 19.706 1.00 64.94 119 ILE A C 1
ATOM 920 O O . ILE A 1 119 ? -21.229 10.611 19.443 1.00 64.94 119 ILE A O 1
ATOM 924 N N . ILE A 1 120 ? -19.406 9.791 20.478 1.00 65.94 120 ILE A N 1
ATOM 925 C CA . ILE A 1 120 ? -20.067 8.621 21.071 1.00 65.94 120 ILE A CA 1
ATOM 926 C C . ILE A 1 120 ? -21.089 9.060 22.126 1.00 65.94 120 ILE A C 1
ATOM 928 O O . ILE A 1 120 ? -22.214 8.562 22.107 1.00 65.94 120 ILE A O 1
ATOM 932 N N . GLU A 1 121 ? -20.746 10.024 22.987 1.00 66.88 121 GLU A N 1
ATOM 933 C CA . GLU A 1 121 ? -21.673 10.590 23.982 1.00 66.88 121 GLU A CA 1
ATOM 934 C C . GLU A 1 121 ? -22.953 11.121 23.325 1.00 66.88 121 GLU A C 1
ATOM 936 O O . GLU A 1 121 ? -24.049 10.711 23.696 1.00 66.88 121 GLU A O 1
ATOM 941 N N . LYS A 1 122 ? -22.827 11.919 22.256 1.00 67.50 122 LYS A N 1
ATOM 942 C CA . LYS A 1 122 ? -23.984 12.447 21.512 1.00 67.50 122 LYS A CA 1
ATOM 943 C C . LYS A 1 122 ? -24.863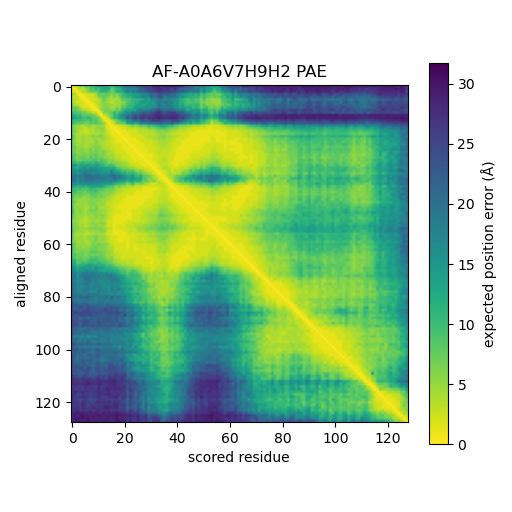 11.367 20.882 1.00 67.50 122 LYS A C 1
ATOM 945 O O . LYS A 1 122 ? -26.061 11.578 20.706 1.00 67.50 122 LYS A O 1
ATOM 950 N N . ILE A 1 123 ? -24.291 10.232 20.480 1.00 65.06 123 ILE A N 1
ATOM 951 C CA . ILE A 1 123 ? -25.074 9.112 19.938 1.00 65.06 123 ILE A CA 1
ATOM 952 C C . ILE A 1 123 ? -25.821 8.402 21.070 1.00 65.06 123 ILE A C 1
ATOM 954 O O . ILE A 1 123 ? -26.970 8.008 20.884 1.00 65.06 123 ILE A O 1
ATOM 958 N N . LEU A 1 124 ? -25.195 8.242 22.235 1.00 64.44 124 LEU A N 1
ATOM 959 C CA . LEU A 1 124 ? -25.808 7.583 23.386 1.00 64.44 124 LEU A CA 1
ATOM 960 C C . LEU A 1 124 ? -26.927 8.423 24.016 1.00 64.44 124 LEU A C 1
ATOM 962 O O . LEU A 1 124 ? -27.978 7.865 24.309 1.00 64.44 124 LEU A O 1
ATOM 966 N N . GLU A 1 125 ? -26.744 9.739 24.151 1.00 64.19 125 GLU A N 1
ATOM 967 C CA . GLU A 1 125 ? -27.750 10.659 24.711 1.00 64.19 125 GLU A CA 1
ATOM 968 C C . GLU A 1 125 ? -29.026 10.753 23.861 1.00 64.19 125 GLU A C 1
ATOM 970 O O . GLU A 1 125 ? -30.110 10.952 24.394 1.00 64.19 125 GLU A O 1
ATOM 975 N N . ASN A 1 126 ? -28.924 10.568 22.542 1.00 58.38 126 ASN A N 1
ATOM 976 C CA . ASN A 1 126 ? -30.082 10.582 21.640 1.00 58.38 126 ASN A CA 1
ATOM 977 C C . ASN A 1 126 ? -30.858 9.249 21.594 1.00 58.38 126 ASN A C 1
ATOM 979 O O . ASN A 1 126 ? -31.878 9.171 20.913 1.00 58.38 126 ASN A O 1
ATOM 983 N N . ASN A 1 127 ? -30.368 8.192 22.253 1.00 53.50 127 ASN A N 1
ATOM 984 C CA . ASN A 1 127 ? -30.982 6.854 22.260 1.00 53.50 127 ASN A CA 1
ATOM 985 C C . ASN A 1 127 ? -31.513 6.430 23.647 1.00 53.50 127 ASN A C 1
ATOM 987 O O . ASN A 1 127 ? -31.843 5.257 23.841 1.00 53.50 127 ASN A O 1
ATOM 991 N N . THR A 1 128 ? -31.580 7.362 24.600 1.00 50.78 128 THR A N 1
ATOM 992 C CA . THR A 1 128 ? -32.248 7.231 25.910 1.00 50.78 128 THR A CA 1
ATOM 993 C C . THR A 1 128 ? -33.469 8.125 25.966 1.00 50.78 128 THR A C 1
ATOM 995 O O . THR A 1 128 ? -34.513 7.642 26.452 1.00 50.78 128 THR A O 1
#

Secondary structure (DSSP, 8-state):
-HHHHHHTT---STTS-B---PPPPPPP-PPBS-TTSEEEEEEE--S-TTPPBTTPPPPPS-SEEEEEEE--S--HHHHHHHHTTSHHHHHHHHHHHHHHHH-GGGHHHHHHTT--HHHHHHHHHTT-

Solvent-accessible surface area (backbone atoms only — not comparable to full-atom values): 7498 Å² total; per-residue (Å²): 122,72,64,62,39,42,77,68,65,75,52,94,60,100,68,52,56,34,54,21,22,62,42,74,69,49,72,72,47,73,61,43,71,59,57,56,40,79,16,40,23,42,30,41,40,47,56,58,50,45,50,48,36,66,87,25,50,72,53,86,76,78,55,60,50,75,47,80,35,76,54,76,93,70,50,71,70,46,48,49,65,53,32,70,75,35,82,73,51,47,76,47,45,66,59,52,50,58,48,35,72,77,40,62,81,51,49,66,49,43,36,75,42,85,63,48,65,72,58,55,51,58,56,53,67,74,74,112

Foldseek 3Di:
DQAVCVVVVVDDDPQHWDAWDKDDKDPWDDFDDQALDWGKIKIFIDRPPPNTDNPHHTDDDDRMDMDTDHDPPDDLVSVQVVQVVPPVSPVCSVVVVVLCVVPVVCPNVCSVPVPDVVVSVVVVVVVD

Organism: NCBI:txid395501

Sequence (128 aa):
MQSLYCDLGLKHDNSCPIDGGWTSWSSWGPCSGKCGFKGRRRRHRTCDNPAPSNNGASCIGPSYQIESCQITGCTMTDYEKVVNVHPTRKGELKIVQEFHKKLPALIELCFLVDCTFSIIEKILENNT

Nearest PDB structures (foldseek):
  6ool-assembly1_A  TM=8.742E-01  e=3.010E-06  Mus musculus
  7za1-assembly1_F  TM=8.990E-01  e=2.451E-05  Rattus norvegicus
  6s08-assembly1_A  TM=8.968E-01  e=1.057E-04  Homo sapiens
  6s0a-assembly1_A  TM=8.898E-01  e=3.319E-04  Homo sapiens
  6rus-assembly1_A  TM=7.729E-01  e=4.280E-04  Homo sapiens

Radius of gyration: 26.93 Å; Cα contacts (8 Å, |Δi|>4): 179; chains: 1; bounding box: 62×22×72 Å

InterPro domains:
  IPR000884 Thrombospondin type-1 (TSP1) repeat [PF00090] (24-74)
  IPR000884 Thrombospondin type-1 (TSP1) repeat [PS50092] (19-75)
  IPR000884 Thrombospondin type-1 (TSP1) repeat [SM00209] (22-75)
  IPR036383 Thrombospondin type-1 repeat 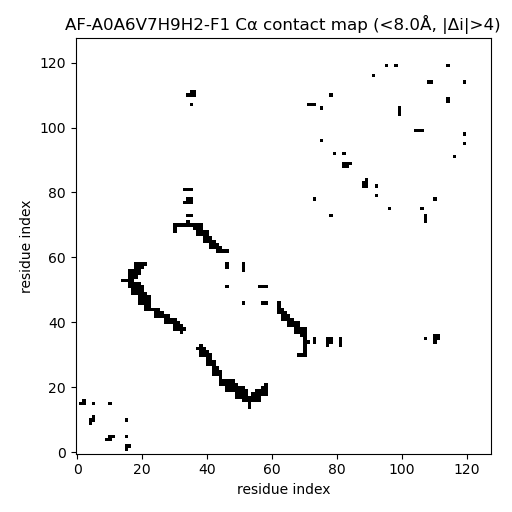superfamily [G3DSA:2.20.100.10] (17-74)
  IPR036383 Thrombospondin type-1 repeat superfamily [SSF82895] (18-70)
  IPR038877 Thrombospondin type-1 domain-containing protein 1 [PTHR16311] (15-80)

pLDDT: mean 80.43, std 13.26, range [50.78, 98.56]

Mean predicted aligned error: 11.06 Å